Protein AF-A0A450Y7Z7-F1 (afdb_monomer_lite)

Sequence (69 aa):
MNPKSGEVWLADLGLAAKTRPVVVISRYDPNPPRALVMYVPLTTQNRHSPYEVVLPKLRFLNQRSIANV

Secondary structure (DSSP, 8-state):
--PPTT-EEEEE--TTT-EEEEEE-SPP-SS-SS----EEEEES-----TTEEEPP--TTSSS--EEE-

Foldseek 3Di:
DFDAAQDWDFDAPPDPPGTFIWGWHDHTDPDDPDPDTDIFGKDPDDPVDPQKDWDDPDPPDPDTIITGD

Structure (mmCIF, N/CA/C/O backbone):
data_AF-A0A450Y7Z7-F1
#
_entry.id   AF-A0A450Y7Z7-F1
#
loop_
_atom_site.group_PDB
_atom_site.id
_atom_site.type_symbol
_atom_site.label_atom_id
_atom_site.label_alt_id
_atom_site.label_comp_id
_atom_site.label_asym_id
_atom_site.label_entity_id
_atom_site.label_seq_id
_atom_site.pdbx_PDB_ins_code
_atom_site.Cartn_x
_atom_site.Cartn_y
_atom_site.Cartn_z
_atom_site.occupancy
_atom_site.B_iso_or_equiv
_atom_site.auth_seq_id
_atom_site.auth_comp_id
_atom_site.auth_asym_id
_atom_site.auth_atom_id
_atom_site.pdbx_PDB_model_num
ATOM 1 N N . MET A 1 1 ? 3.873 -0.339 -15.648 1.00 71.50 1 MET A N 1
ATOM 2 C CA . MET A 1 1 ? 3.453 0.791 -14.792 1.00 71.50 1 MET A CA 1
ATOM 3 C C . MET A 1 1 ? 4.542 0.986 -13.761 1.00 71.50 1 MET A C 1
ATOM 5 O O . MET A 1 1 ? 4.864 0.013 -13.095 1.00 71.50 1 MET A O 1
ATOM 9 N N . ASN A 1 2 ? 5.123 2.185 -13.673 1.00 85.25 2 ASN A N 1
ATOM 10 C CA . ASN A 1 2 ? 6.233 2.480 -12.762 1.00 85.25 2 ASN A CA 1
ATOM 11 C C . ASN A 1 2 ? 5.738 3.481 -11.714 1.00 85.25 2 ASN A C 1
ATOM 13 O O . ASN A 1 2 ? 5.831 4.688 -11.961 1.00 85.25 2 ASN A O 1
ATOM 17 N N . PRO A 1 3 ? 5.140 3.000 -10.610 1.00 91.50 3 PRO A N 1
ATOM 18 C CA . PRO A 1 3 ? 4.624 3.887 -9.583 1.00 91.50 3 PRO A CA 1
ATOM 19 C C . PRO A 1 3 ? 5.759 4.717 -8.983 1.00 91.50 3 PRO A C 1
ATOM 21 O O . PRO A 1 3 ? 6.880 4.234 -8.793 1.00 91.50 3 PRO A O 1
ATOM 24 N N . LYS A 1 4 ? 5.472 5.985 -8.706 1.00 94.44 4 LYS A N 1
ATOM 25 C CA . LYS A 1 4 ? 6.440 6.932 -8.147 1.00 94.44 4 LYS A CA 1
ATOM 26 C C . LYS A 1 4 ? 6.239 7.076 -6.647 1.00 94.44 4 LYS A C 1
ATOM 28 O O . LYS A 1 4 ? 5.123 6.981 -6.142 1.00 94.44 4 LYS A O 1
ATOM 33 N N . SER A 1 5 ? 7.333 7.344 -5.937 1.00 95.56 5 SER A N 1
ATOM 34 C CA . SER A 1 5 ? 7.272 7.652 -4.508 1.00 95.56 5 SER A CA 1
ATOM 35 C C . SER A 1 5 ? 6.313 8.820 -4.248 1.00 95.56 5 SER A C 1
ATOM 37 O O . SER A 1 5 ? 6.347 9.825 -4.960 1.00 95.56 5 SER A O 1
ATOM 39 N N . GLY A 1 6 ? 5.442 8.660 -3.253 1.00 94.94 6 GLY A N 1
ATOM 40 C CA . GLY A 1 6 ? 4.395 9.615 -2.891 1.00 94.94 6 GLY A CA 1
ATOM 41 C C . GLY A 1 6 ? 3.059 9.427 -3.618 1.00 94.94 6 GLY A C 1
ATOM 42 O O . GLY A 1 6 ? 2.068 10.032 -3.209 1.00 94.94 6 GLY A O 1
ATOM 43 N N . GLU A 1 7 ? 2.981 8.588 -4.655 1.00 95.81 7 GLU A N 1
ATOM 44 C CA . GLU A 1 7 ? 1.698 8.271 -5.288 1.00 95.81 7 GLU A CA 1
ATOM 45 C C . GLU A 1 7 ? 0.825 7.396 -4.381 1.00 95.81 7 GLU A C 1
ATOM 47 O O . GLU A 1 7 ? 1.316 6.500 -3.687 1.00 95.81 7 GLU A O 1
ATOM 52 N N . VAL A 1 8 ? -0.490 7.632 -4.431 1.00 96.06 8 VAL A N 1
ATOM 53 C CA . VAL A 1 8 ? -1.487 6.792 -3.760 1.00 96.06 8 VAL A CA 1
ATOM 54 C C . VAL A 1 8 ? -2.121 5.853 -4.775 1.00 96.06 8 VAL A C 1
ATOM 56 O O . VAL A 1 8 ? -2.681 6.301 -5.774 1.00 96.06 8 VAL A O 1
ATOM 59 N N . TRP A 1 9 ? -2.074 4.559 -4.483 1.00 95.69 9 TRP A N 1
ATOM 60 C CA . TRP A 1 9 ? -2.608 3.496 -5.329 1.00 95.69 9 TRP A CA 1
ATOM 61 C C . TRP A 1 9 ? -3.658 2.687 -4.578 1.00 95.69 9 TRP A C 1
ATOM 63 O O . TRP A 1 9 ? -3.560 2.518 -3.367 1.00 95.69 9 TRP A O 1
ATOM 73 N N . LEU A 1 10 ? -4.658 2.161 -5.286 1.00 94.75 10 LEU A N 1
ATOM 74 C CA . LEU A 1 10 ? -5.550 1.150 -4.725 1.00 94.75 10 LEU A CA 1
ATOM 75 C C . LEU A 1 10 ? -4.900 -0.222 -4.931 1.00 94.75 10 LEU A C 1
ATOM 77 O O . LEU A 1 10 ? -4.723 -0.645 -6.071 1.00 94.75 10 LEU A O 1
ATOM 81 N N . ALA A 1 11 ? -4.532 -0.895 -3.843 1.00 94.12 11 ALA A N 1
ATOM 82 C CA . ALA A 1 11 ? -3.888 -2.203 -3.891 1.00 94.12 11 ALA A CA 1
ATOM 83 C C . ALA A 1 11 ? -4.806 -3.276 -3.306 1.00 94.12 11 ALA A C 1
ATOM 85 O O . ALA A 1 11 ? -5.400 -3.076 -2.244 1.00 94.12 11 ALA A O 1
ATOM 86 N N . ASP A 1 12 ? -4.900 -4.420 -3.982 1.00 93.12 12 ASP A N 1
ATOM 87 C CA . ASP A 1 12 ? -5.427 -5.642 -3.382 1.00 93.12 12 ASP A CA 1
ATOM 88 C C . ASP A 1 12 ? -4.315 -6.314 -2.572 1.00 93.12 12 ASP A C 1
ATOM 90 O O . ASP A 1 12 ? -3.284 -6.709 -3.114 1.00 93.12 12 ASP A O 1
ATOM 94 N N . LEU A 1 13 ? -4.514 -6.396 -1.258 1.00 89.75 13 LEU A N 1
ATOM 95 C CA . LEU A 1 13 ? -3.554 -6.966 -0.315 1.00 89.75 13 LEU A CA 1
ATOM 96 C C . LEU A 1 13 ? -3.901 -8.419 0.059 1.00 89.75 13 LEU A C 1
ATOM 98 O O . LEU A 1 13 ? -3.365 -8.968 1.025 1.00 89.75 13 LEU A O 1
ATOM 102 N N . GLY A 1 14 ? -4.816 -9.039 -0.686 1.00 86.88 14 GLY A N 1
ATOM 103 C CA . GLY A 1 14 ? -5.2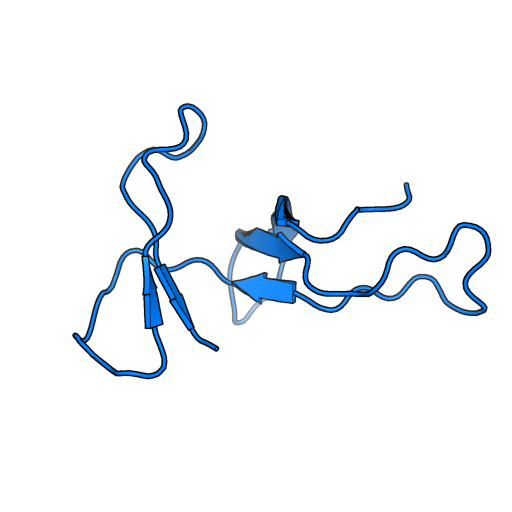37 -10.417 -0.502 1.00 86.88 14 GLY A CA 1
ATOM 104 C C . GLY A 1 14 ? -6.123 -10.639 0.727 1.00 86.88 14 GLY A C 1
ATOM 105 O O . GLY A 1 14 ? -6.661 -9.711 1.344 1.00 86.88 14 GLY A O 1
ATOM 106 N N . LEU A 1 15 ? -6.262 -11.920 1.083 1.00 71.81 15 LEU A N 1
ATOM 107 C CA . LEU A 1 15 ? -7.241 -12.446 2.046 1.00 71.81 15 LEU A CA 1
ATOM 108 C C . LEU A 1 15 ? -7.200 -11.786 3.436 1.00 71.81 15 LEU A C 1
ATOM 110 O O . LEU A 1 15 ? -8.243 -11.655 4.072 1.00 71.81 15 LEU A O 1
ATOM 114 N N . ALA A 1 16 ? -6.030 -11.346 3.908 1.00 69.31 16 ALA A N 1
ATOM 115 C CA . ALA A 1 16 ? -5.865 -10.827 5.269 1.00 69.31 16 ALA A CA 1
ATOM 116 C C . ALA A 1 16 ? -5.991 -9.296 5.388 1.00 69.31 16 ALA A C 1
ATOM 118 O O . ALA A 1 16 ? -6.278 -8.790 6.473 1.00 69.31 16 ALA A O 1
ATOM 119 N N . ALA A 1 17 ? -5.786 -8.539 4.306 1.00 68.31 17 ALA A N 1
ATOM 120 C CA . ALA A 1 17 ? -5.551 -7.094 4.405 1.00 68.31 17 ALA A CA 1
ATOM 121 C C . ALA A 1 17 ? -6.559 -6.211 3.645 1.00 68.31 17 ALA A C 1
ATOM 123 O O . ALA A 1 17 ? -6.623 -5.011 3.935 1.00 68.31 17 ALA A O 1
ATOM 124 N N . LYS A 1 18 ? -7.448 -6.804 2.827 1.00 83.06 18 LYS A N 1
ATOM 125 C CA . LYS A 1 18 ? -8.491 -6.121 2.029 1.00 83.06 18 LYS A CA 1
ATOM 126 C C . LYS A 1 18 ? -7.902 -5.177 0.968 1.00 83.06 18 LYS A C 1
ATOM 128 O O . LYS A 1 18 ? -6.777 -4.701 1.092 1.00 83.06 18 LYS A O 1
ATOM 133 N N . THR A 1 19 ? -8.684 -4.854 -0.059 1.00 91.62 19 THR A N 1
ATOM 134 C CA . THR A 1 19 ? -8.312 -3.808 -1.020 1.00 91.62 19 THR A CA 1
ATOM 135 C C . TH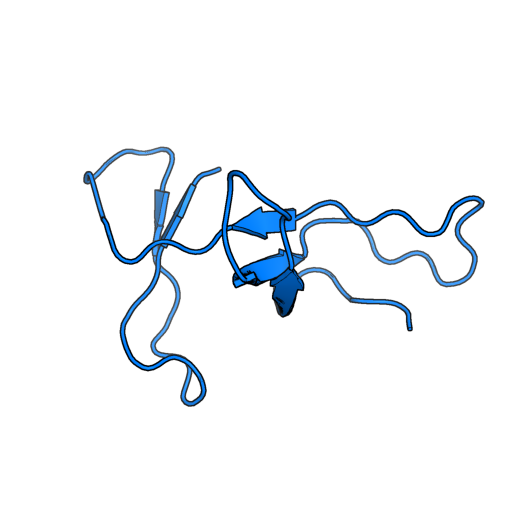R A 1 19 ? -8.301 -2.445 -0.326 1.00 91.62 19 THR A C 1
ATOM 137 O O . THR A 1 19 ? -9.319 -2.032 0.237 1.00 91.62 19 THR A O 1
ATOM 140 N N . ARG A 1 20 ? -7.160 -1.748 -0.323 1.00 93.00 20 ARG A N 1
ATOM 141 C CA . ARG A 1 20 ? -6.993 -0.469 0.385 1.00 93.00 20 ARG A CA 1
ATOM 142 C C . ARG A 1 20 ? -6.105 0.503 -0.388 1.00 93.00 20 ARG A C 1
ATOM 144 O O . ARG A 1 20 ? -5.224 0.069 -1.129 1.00 93.00 20 ARG A O 1
ATOM 151 N N . PRO A 1 21 ? -6.303 1.817 -0.202 1.00 95.88 21 PRO A N 1
ATOM 152 C CA . PRO A 1 21 ? -5.325 2.808 -0.620 1.00 95.88 21 PRO A CA 1
ATOM 153 C C . PRO A 1 21 ? -3.973 2.573 0.071 1.00 95.88 21 PRO A C 1
ATOM 155 O O . PRO A 1 21 ? -3.925 2.305 1.273 1.00 95.88 21 PRO A O 1
ATOM 158 N N . VAL A 1 22 ? -2.881 2.704 -0.675 1.00 96.12 22 VAL A N 1
ATOM 159 C CA . VAL A 1 22 ? -1.501 2.599 -0.191 1.00 96.12 22 VAL A CA 1
ATOM 160 C C . VAL A 1 22 ? -0.678 3.762 -0.734 1.00 96.12 22 VAL A C 1
ATOM 162 O O . VAL A 1 22 ? -0.906 4.193 -1.862 1.00 96.12 22 VAL A O 1
ATOM 165 N N . VAL A 1 23 ? 0.281 4.264 0.042 1.00 97.12 23 VAL A N 1
ATOM 166 C CA . VAL A 1 23 ? 1.301 5.203 -0.451 1.00 97.12 23 VAL A CA 1
ATOM 167 C C . VAL A 1 23 ? 2.519 4.416 -0.899 1.00 97.12 23 VAL A C 1
ATOM 169 O O . VAL A 1 23 ? 3.033 3.584 -0.154 1.00 97.12 23 VAL A O 1
ATOM 172 N N . VAL A 1 24 ? 2.998 4.702 -2.103 1.00 97.12 24 VAL A N 1
ATOM 173 C CA . VAL A 1 24 ? 4.238 4.137 -2.635 1.00 97.12 24 VAL A CA 1
ATOM 174 C C . VAL A 1 24 ? 5.426 4.852 -2.002 1.00 97.12 24 VAL A C 1
ATOM 176 O O . VAL A 1 24 ? 5.502 6.079 -2.034 1.00 97.12 24 VAL A O 1
ATOM 179 N N . ILE A 1 25 ? 6.365 4.084 -1.451 1.00 96.62 2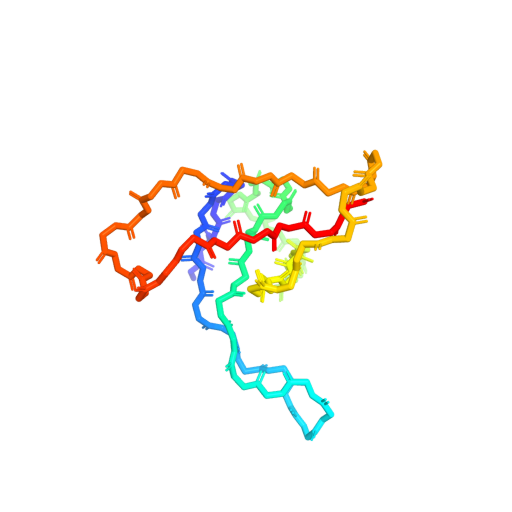5 ILE A N 1
ATOM 180 C CA . ILE A 1 25 ? 7.599 4.602 -0.835 1.00 96.62 25 ILE A CA 1
ATOM 181 C C . ILE A 1 25 ? 8.867 4.071 -1.508 1.00 96.62 25 ILE A C 1
ATOM 183 O O . ILE A 1 25 ? 9.972 4.495 -1.172 1.00 96.62 25 ILE A O 1
ATOM 187 N N . SER A 1 26 ? 8.738 3.152 -2.470 1.00 94.38 26 SER A N 1
ATOM 188 C CA . SER A 1 26 ? 9.885 2.689 -3.247 1.00 94.38 26 SER A CA 1
ATOM 189 C C . SER A 1 26 ? 10.519 3.833 -4.030 1.00 94.38 26 SER A C 1
ATOM 191 O O . SER A 1 26 ? 9.832 4.677 -4.613 1.00 94.38 26 SER A O 1
ATOM 193 N N . ARG A 1 27 ? 11.852 3.811 -4.111 1.00 92.12 27 ARG A N 1
ATOM 194 C CA . ARG A 1 27 ? 12.599 4.640 -5.058 1.00 92.12 27 ARG A CA 1
ATOM 195 C C . ARG A 1 27 ? 12.082 4.385 -6.479 1.00 92.12 27 ARG A C 1
ATOM 197 O O . ARG A 1 27 ? 11.865 3.240 -6.861 1.00 92.12 27 ARG A O 1
ATOM 204 N N . TYR A 1 28 ? 11.943 5.453 -7.263 1.00 91.56 28 TYR A N 1
ATOM 205 C CA . TYR A 1 28 ? 11.668 5.328 -8.690 1.00 91.56 28 TYR A CA 1
ATOM 206 C C . TYR A 1 28 ? 12.878 4.729 -9.416 1.00 91.56 28 TYR A C 1
ATOM 208 O O . TYR A 1 28 ? 13.989 5.260 -9.333 1.00 91.56 28 TYR A O 1
ATOM 216 N N . ASP A 1 29 ? 12.633 3.651 -10.149 1.00 91.00 29 ASP A N 1
ATOM 217 C CA . ASP A 1 29 ? 13.584 3.018 -11.051 1.00 91.00 29 ASP A CA 1
ATOM 218 C C . ASP A 1 29 ? 12.879 2.805 -12.400 1.00 91.00 29 ASP A C 1
ATOM 220 O O . ASP A 1 29 ? 11.838 2.142 -12.440 1.00 91.00 29 ASP A O 1
ATOM 224 N N . PRO A 1 30 ? 13.365 3.406 -13.501 1.00 90.31 30 PRO A N 1
ATOM 225 C CA . PRO A 1 30 ? 12.770 3.202 -14.816 1.00 90.31 30 PRO A CA 1
ATOM 226 C C . PRO A 1 30 ? 13.019 1.795 -15.382 1.00 90.31 30 PRO A C 1
ATOM 228 O O . PRO A 1 30 ? 12.294 1.401 -16.293 1.00 90.31 30 PRO A O 1
ATOM 231 N N . ASN A 1 31 ? 14.007 1.052 -14.868 1.00 92.75 31 ASN A N 1
ATOM 232 C CA . ASN A 1 31 ? 14.383 -0.280 -15.341 1.00 92.75 31 ASN A CA 1
ATOM 233 C C . ASN A 1 31 ? 14.728 -1.229 -14.170 1.00 92.75 31 ASN A C 1
ATOM 235 O O . ASN A 1 31 ? 15.867 -1.698 -14.067 1.00 92.75 31 ASN A O 1
ATOM 239 N N . PRO A 1 32 ? 13.770 -1.514 -13.266 1.00 91.44 32 PRO A N 1
ATOM 240 C CA . PRO A 1 32 ? 14.055 -2.311 -12.091 1.00 91.44 32 PRO A CA 1
ATOM 241 C C . PRO A 1 32 ? 14.270 -3.778 -12.479 1.00 91.44 32 PRO A C 1
ATOM 243 O O . PRO A 1 32 ? 13.522 -4.324 -13.295 1.00 91.44 32 PRO A O 1
ATOM 246 N N . PRO A 1 33 ? 15.213 -4.484 -11.832 1.00 93.25 33 PRO A N 1
ATOM 247 C CA . PRO A 1 33 ? 15.448 -5.902 -12.101 1.00 93.25 33 PRO A CA 1
ATOM 248 C C . PRO A 1 33 ? 14.258 -6.791 -11.696 1.00 93.25 33 PRO A C 1
ATOM 250 O O . PRO A 1 33 ? 14.218 -7.969 -12.050 1.00 93.25 33 PRO A O 1
ATOM 253 N N . ARG A 1 34 ? 13.302 -6.261 -10.917 1.00 92.25 34 ARG A N 1
ATOM 254 C CA . ARG A 1 34 ? 12.072 -6.940 -10.489 1.00 92.25 34 ARG A CA 1
ATOM 255 C C . ARG A 1 34 ? 10.901 -5.962 -10.459 1.00 92.25 34 ARG A C 1
ATOM 257 O O . ARG A 1 34 ? 11.062 -4.819 -10.044 1.00 92.25 34 ARG A O 1
ATOM 264 N N . ALA A 1 35 ? 9.706 -6.442 -10.792 1.00 91.38 35 ALA A N 1
ATOM 265 C CA . ALA A 1 35 ? 8.461 -5.687 -10.658 1.00 91.38 35 ALA A CA 1
ATOM 266 C C . ALA A 1 35 ? 7.950 -5.708 -9.202 1.00 91.38 35 ALA A C 1
ATOM 268 O O . ALA A 1 35 ? 6.936 -6.331 -8.898 1.00 91.38 35 ALA A O 1
ATOM 269 N N . LEU A 1 36 ? 8.694 -5.076 -8.290 1.00 93.44 36 LEU A N 1
ATOM 270 C CA . LEU A 1 36 ? 8.361 -4.975 -6.866 1.00 93.44 36 LEU A CA 1
ATOM 271 C C . LEU A 1 36 ? 8.205 -3.513 -6.450 1.00 93.44 36 LEU A C 1
ATOM 273 O O . LEU A 1 36 ? 8.889 -2.632 -6.965 1.00 93.44 36 LEU A O 1
ATOM 277 N N . VAL A 1 37 ? 7.323 -3.271 -5.482 1.00 94.25 37 VAL A N 1
ATOM 278 C CA . VAL A 1 37 ? 7.018 -1.943 -4.940 1.00 94.25 37 VAL A CA 1
ATOM 279 C C . VAL A 1 37 ? 6.982 -2.041 -3.421 1.00 94.25 37 VAL A C 1
ATOM 281 O O . VAL A 1 37 ? 6.413 -2.981 -2.871 1.00 94.25 37 VAL A O 1
ATOM 284 N N . MET A 1 38 ? 7.573 -1.058 -2.745 1.00 95.88 38 MET A N 1
ATOM 285 C CA . MET A 1 38 ? 7.408 -0.868 -1.304 1.00 95.88 38 MET A CA 1
ATOM 286 C C . MET A 1 38 ? 6.286 0.137 -1.075 1.00 95.88 38 MET A C 1
ATOM 288 O O . MET A 1 38 ? 6.257 1.192 -1.718 1.00 95.88 38 MET A O 1
ATOM 292 N N . TYR A 1 39 ? 5.378 -0.175 -0.159 1.00 96.38 39 TYR A N 1
ATOM 293 C CA . TYR A 1 39 ? 4.223 0.662 0.131 1.00 96.38 39 TYR A CA 1
ATOM 294 C C . TYR A 1 39 ? 3.880 0.663 1.620 1.00 96.38 39 TYR A C 1
ATOM 296 O O . TYR A 1 39 ? 4.237 -0.255 2.355 1.00 96.38 39 TYR A O 1
ATOM 304 N N . VAL A 1 40 ? 3.119 1.676 2.031 1.00 96.88 40 VAL A N 1
ATOM 305 C CA . VAL A 1 40 ? 2.498 1.773 3.356 1.00 96.88 40 VAL A CA 1
ATOM 306 C C . VAL A 1 40 ? 0.976 1.805 3.188 1.00 96.88 40 VAL A C 1
ATOM 308 O O . VAL A 1 40 ? 0.470 2.685 2.482 1.00 96.88 40 VAL A O 1
ATOM 311 N N . PRO A 1 41 ? 0.215 0.874 3.797 1.00 95.56 41 PRO A N 1
ATOM 312 C CA . PRO A 1 41 ? -1.242 0.921 3.773 1.00 95.56 41 PRO A CA 1
ATOM 313 C C . PRO A 1 41 ? -1.792 2.149 4.489 1.00 95.56 41 PRO A C 1
ATOM 315 O O . PRO A 1 41 ? -1.335 2.503 5.576 1.00 95.56 41 PRO A O 1
ATOM 318 N N . LEU A 1 42 ? -2.826 2.755 3.909 1.00 95.81 42 LEU A N 1
ATOM 319 C CA . LEU A 1 42 ? -3.555 3.830 4.562 1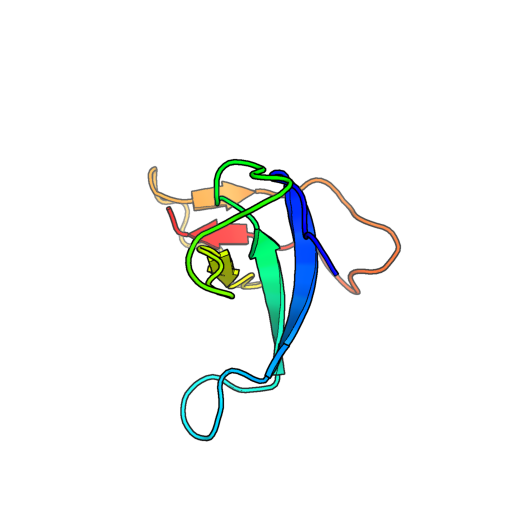.00 95.81 42 LEU A CA 1
ATOM 320 C C . LEU A 1 42 ? -4.620 3.274 5.509 1.00 95.81 42 LEU A C 1
ATOM 322 O O . LEU A 1 42 ? -5.364 2.339 5.192 1.00 95.81 42 LEU A O 1
ATOM 326 N N . THR A 1 43 ? -4.716 3.898 6.677 1.00 93.56 43 THR A N 1
ATOM 327 C CA . THR A 1 43 ? -5.735 3.632 7.690 1.00 93.56 43 THR A CA 1
ATOM 328 C C . THR A 1 43 ? -6.474 4.914 8.050 1.00 93.56 43 THR A C 1
ATOM 330 O O . THR A 1 43 ? -5.965 6.017 7.887 1.00 93.56 43 THR A O 1
ATOM 333 N N . THR A 1 44 ? -7.699 4.776 8.540 1.00 93.75 44 THR A N 1
ATOM 334 C CA . THR A 1 44 ? -8.494 5.889 9.078 1.00 93.75 44 THR A CA 1
ATOM 335 C C . THR A 1 44 ? -8.382 5.976 10.600 1.00 93.75 44 THR A C 1
ATOM 337 O O . THR A 1 44 ? -8.894 6.912 11.206 1.00 93.75 44 THR A O 1
ATOM 340 N N . GLN A 1 45 ? -7.716 5.000 11.225 1.00 93.25 45 GLN A N 1
ATOM 341 C CA . GLN A 1 45 ? -7.412 5.000 12.651 1.00 93.25 45 GLN A CA 1
ATOM 342 C C . GLN A 1 45 ? -6.136 5.799 12.897 1.00 93.25 45 GLN A C 1
ATOM 344 O O . GLN A 1 45 ? -5.101 5.475 12.325 1.00 93.25 45 GLN A O 1
ATOM 349 N N . ASN A 1 46 ? -6.227 6.802 13.762 1.00 93.56 46 ASN A N 1
ATOM 350 C CA . ASN A 1 46 ? -5.100 7.585 14.251 1.00 93.56 46 ASN A CA 1
ATOM 351 C C . ASN A 1 46 ? -4.920 7.268 15.738 1.00 93.56 46 ASN A C 1
ATOM 353 O O . ASN A 1 46 ? -5.879 7.400 16.502 1.00 93.56 46 ASN A O 1
ATOM 357 N N . ARG A 1 47 ? -3.734 6.808 16.134 1.00 94.69 47 ARG A N 1
ATOM 358 C CA . ARG A 1 47 ? -3.389 6.459 17.519 1.00 94.69 47 ARG A CA 1
ATOM 359 C C . ARG A 1 47 ? -2.523 7.522 18.194 1.00 94.69 47 ARG A C 1
ATOM 361 O O . ARG A 1 47 ? -2.106 7.311 19.329 1.00 94.69 47 ARG A O 1
ATOM 368 N N . HIS A 1 48 ? -2.290 8.652 17.528 1.00 93.88 48 HIS A N 1
ATOM 369 C CA . HIS A 1 48 ? -1.458 9.760 17.991 1.00 93.88 48 HIS A CA 1
ATOM 370 C C . HIS A 1 48 ? -0.031 9.324 18.349 1.00 93.88 48 HIS A C 1
ATOM 372 O O . HIS A 1 48 ? 0.558 9.779 19.328 1.00 93.88 48 HIS A O 1
ATOM 378 N N . SER A 1 49 ? 0.515 8.419 17.542 1.00 95.50 49 SER A N 1
ATOM 379 C CA . SER A 1 49 ? 1.864 7.882 17.681 1.00 95.50 49 SER A CA 1
ATOM 380 C C . SER A 1 49 ? 2.877 8.712 16.879 1.00 95.50 49 SER A C 1
ATOM 382 O O . SER A 1 49 ? 2.531 9.230 15.817 1.00 95.50 49 SER A O 1
ATOM 384 N N . PRO A 1 50 ? 4.155 8.797 17.301 1.00 96.44 50 PRO A N 1
ATOM 385 C CA . PRO A 1 50 ? 5.217 9.371 16.466 1.00 96.44 50 PRO A CA 1
ATOM 386 C C . PRO A 1 50 ? 5.490 8.568 15.179 1.00 96.44 50 PRO A C 1
ATOM 388 O O . PRO A 1 50 ? 6.162 9.070 14.285 1.00 96.44 50 PRO A O 1
ATOM 391 N N . TYR A 1 51 ? 4.958 7.346 15.073 1.00 96.06 51 TYR A N 1
ATOM 392 C CA . TYR A 1 51 ? 5.058 6.460 13.905 1.00 96.06 51 TYR A CA 1
ATOM 393 C C . TYR A 1 51 ? 3.902 6.644 12.902 1.00 96.06 51 TYR A C 1
ATOM 395 O O . TYR A 1 51 ? 3.603 5.758 12.104 1.00 96.06 51 TYR A O 1
ATOM 403 N N . GLU A 1 52 ? 3.186 7.767 12.966 1.00 97.00 52 GLU A N 1
ATOM 404 C CA . GLU A 1 52 ? 2.027 8.047 12.118 1.00 97.00 52 GLU A CA 1
ATOM 405 C C . GLU A 1 52 ? 2.222 9.344 11.332 1.00 97.00 52 GLU A C 1
ATOM 407 O O . GLU A 1 52 ? 2.524 10.402 11.884 1.00 97.00 52 GLU A O 1
ATOM 412 N N . VAL A 1 53 ? 1.982 9.278 10.023 1.00 96.00 53 VAL A N 1
ATOM 413 C CA . VAL A 1 53 ? 1.983 10.441 9.134 1.00 96.00 53 VAL A CA 1
ATOM 414 C C . VAL A 1 53 ? 0.560 10.703 8.661 1.00 96.00 53 VAL A C 1
ATOM 416 O O . VAL A 1 53 ? -0.046 9.890 7.961 1.00 96.00 53 VAL A O 1
ATOM 419 N N . VAL A 1 54 ? 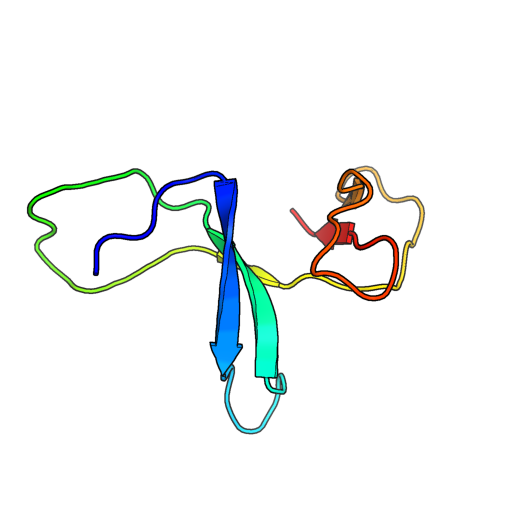0.015 11.862 9.033 1.00 94.81 54 VAL A N 1
ATOM 420 C CA . VAL A 1 54 ? -1.325 12.290 8.614 1.00 94.81 54 VAL A CA 1
ATOM 421 C C . VAL A 1 54 ? -1.272 12.828 7.187 1.00 94.81 54 VAL A C 1
ATOM 423 O O . VAL A 1 54 ? -0.551 13.784 6.902 1.00 94.81 54 VAL A O 1
ATOM 426 N N . LEU A 1 55 ? -2.071 12.250 6.288 1.00 94.31 55 LEU A N 1
ATOM 427 C CA . LEU A 1 55 ? -2.161 12.729 4.912 1.00 94.31 55 LEU A CA 1
ATOM 428 C C . LEU A 1 55 ? -3.007 14.011 4.822 1.00 94.31 55 LEU A C 1
ATOM 430 O O . LEU A 1 55 ? -3.969 14.193 5.583 1.00 94.31 55 LEU A O 1
ATOM 434 N N . PRO A 1 56 ? -2.727 14.884 3.834 1.00 91.44 56 PRO A N 1
ATOM 435 C CA . PRO A 1 56 ? -3.635 15.971 3.496 1.00 91.44 56 PRO A CA 1
ATOM 436 C C . PRO A 1 56 ? -5.001 15.424 3.050 1.00 91.44 56 PRO A C 1
ATOM 438 O O . PRO A 1 56 ? -5.164 14.246 2.729 1.00 91.44 56 PRO A O 1
ATOM 441 N N . LYS A 1 57 ? -6.017 16.294 2.995 1.00 90.25 57 LYS A N 1
ATOM 442 C CA . LYS A 1 57 ? -7.336 15.913 2.472 1.00 90.25 57 LYS A CA 1
ATOM 443 C C . LYS A 1 57 ? -7.251 15.708 0.954 1.00 90.25 57 LYS A C 1
ATOM 445 O O . LYS A 1 57 ? -7.361 16.662 0.187 1.00 90.25 57 LYS A O 1
ATOM 450 N N . LEU A 1 58 ? -7.061 14.463 0.528 1.00 93.75 58 LEU A N 1
ATOM 451 C CA . LEU A 1 58 ? -7.039 14.074 -0.882 1.00 93.75 58 LEU A CA 1
ATOM 452 C C . LEU A 1 58 ? -8.469 13.876 -1.394 1.00 93.75 58 LEU A C 1
ATOM 454 O O . LEU A 1 58 ? -9.264 13.193 -0.758 1.00 93.75 58 LEU A O 1
ATOM 458 N N . ARG A 1 59 ? -8.805 14.468 -2.548 1.00 93.75 59 ARG A N 1
ATOM 459 C CA . ARG A 1 59 ? -10.186 14.494 -3.082 1.00 93.75 59 ARG A CA 1
ATOM 460 C C . ARG A 1 59 ? -10.755 13.111 -3.404 1.00 93.75 59 ARG A C 1
ATOM 462 O O . ARG A 1 59 ? -11.964 12.933 -3.363 1.00 93.75 59 ARG A O 1
ATOM 469 N N . PHE A 1 60 ? -9.886 12.166 -3.745 1.00 93.38 60 PHE A N 1
ATOM 470 C CA . PHE A 1 60 ? -10.256 10.795 -4.093 1.00 93.38 60 PHE A CA 1
ATOM 471 C C . PHE A 1 60 ? -10.329 9.861 -2.875 1.00 93.38 60 PHE A C 1
ATOM 473 O O . PHE A 1 60 ? -10.744 8.714 -3.014 1.00 93.38 60 PHE A O 1
ATOM 480 N N . LEU A 1 61 ? -9.937 10.330 -1.684 1.00 93.75 61 LEU A N 1
ATOM 481 C CA . LEU A 1 61 ? -10.155 9.611 -0.432 1.00 93.75 61 LEU A CA 1
ATOM 482 C C . LEU A 1 61 ? -11.442 10.122 0.217 1.00 93.75 61 LEU A C 1
ATOM 484 O O . LEU A 1 61 ? -11.684 11.325 0.297 1.00 93.75 61 LEU A O 1
ATOM 488 N N . ASN A 1 62 ? -12.265 9.204 0.718 1.00 90.31 62 ASN A N 1
ATOM 489 C CA . ASN A 1 62 ? -13.537 9.553 1.355 1.00 90.31 62 ASN A CA 1
ATOM 490 C C . ASN A 1 62 ? -13.366 10.291 2.698 1.00 90.31 62 ASN A C 1
ATOM 492 O O . ASN A 1 62 ? -14.265 11.011 3.125 1.00 90.31 62 ASN A O 1
ATOM 496 N N . GLN A 1 63 ? -12.220 10.131 3.360 1.00 91.06 63 GLN A N 1
ATOM 497 C CA . GLN A 1 63 ? -11.899 10.747 4.645 1.00 91.06 63 GLN A CA 1
ATOM 498 C C . GLN A 1 63 ? -10.385 10.942 4.807 1.00 91.06 63 GLN A C 1
ATOM 500 O O . GLN A 1 63 ? -9.586 10.432 4.016 1.00 91.06 63 GLN A O 1
ATOM 505 N N . ARG A 1 64 ? -9.977 11.685 5.846 1.00 93.25 64 ARG A N 1
ATOM 506 C CA . ARG A 1 64 ? -8.553 11.819 6.192 1.00 93.25 64 ARG A CA 1
ATOM 507 C C . ARG A 1 64 ? -7.983 10.450 6.544 1.00 93.25 64 ARG A C 1
ATOM 509 O O . ARG A 1 64 ? -8.638 9.660 7.216 1.00 93.25 64 ARG A O 1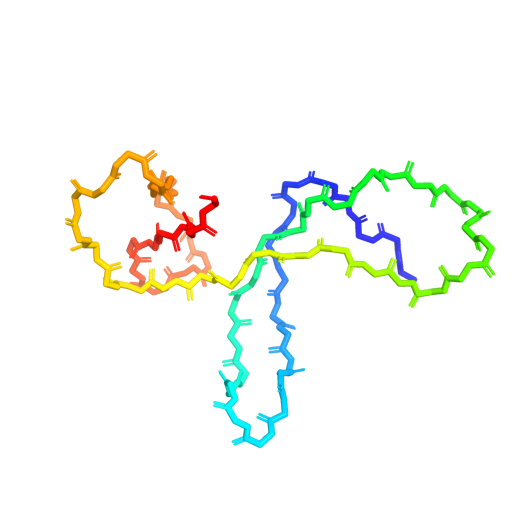
ATOM 516 N N . SER A 1 65 ? -6.773 10.196 6.075 1.00 96.06 65 SER A N 1
ATOM 517 C CA . SER A 1 65 ? -6.094 8.917 6.252 1.00 96.06 65 SER A CA 1
ATOM 518 C C . SER A 1 65 ? -4.697 9.129 6.827 1.00 96.06 65 SER A C 1
ATOM 520 O O . SER A 1 65 ? -4.145 10.228 6.764 1.00 96.06 65 SER A O 1
ATOM 522 N N . ILE A 1 66 ? -4.156 8.066 7.401 1.00 97.56 66 ILE A N 1
ATOM 523 C CA . ILE A 1 66 ? -2.895 8.015 8.124 1.00 97.56 66 ILE A CA 1
ATOM 524 C C . ILE A 1 66 ? -2.057 6.891 7.511 1.00 97.56 66 ILE A C 1
ATOM 526 O O . ILE A 1 66 ? -2.594 5.832 7.176 1.00 97.56 66 ILE A O 1
ATOM 530 N N . ALA A 1 67 ? -0.762 7.137 7.342 1.00 96.94 67 ALA A N 1
ATOM 531 C CA . ALA A 1 67 ? 0.234 6.132 6.994 1.00 96.94 67 ALA A CA 1
ATOM 532 C C . ALA A 1 67 ? 1.049 5.780 8.248 1.00 96.94 67 ALA A C 1
ATOM 534 O O . ALA A 1 67 ? 1.555 6.682 8.914 1.00 96.94 67 ALA A O 1
ATOM 535 N N . ASN A 1 68 ? 1.175 4.488 8.555 1.00 96.06 68 ASN A N 1
ATOM 536 C CA . ASN A 1 68 ? 1.979 3.999 9.681 1.00 96.06 68 ASN A CA 1
ATOM 537 C C . ASN A 1 68 ? 3.392 3.668 9.177 1.00 96.06 68 ASN A C 1
ATOM 539 O O . ASN A 1 68 ? 3.513 2.810 8.298 1.00 96.06 68 ASN A O 1
ATOM 543 N N . VAL A 1 69 ? 4.425 4.338 9.693 1.00 92.75 69 VAL A N 1
ATOM 544 C CA . VAL A 1 69 ? 5.816 4.280 9.191 1.00 92.75 69 VAL A CA 1
ATOM 545 C C . VAL A 1 69 ? 6.820 3.856 10.248 1.00 92.75 69 VAL A C 1
ATOM 547 O O . VAL A 1 69 ? 6.573 4.135 11.439 1.00 92.75 69 VAL A O 1
#

Organism: NCBI:txid2126332

pLDDT: mean 92.33, std 6.12, range [68.31, 97.56]

Radius of gyration: 12.86 Å; chains: 1; bounding box: 29×28×33 Å

InterPro domains:
  IPR003477 mRNA interferase PemK-like [PF02452] (4-57)
  IPR011067 Plasmid maintenance toxin/Cell growth inhibitor [G3DSA:2.30.30.110] (1-69)